Protein AF-A0A3M2TE14-F1 (afdb_monomer_lite)

pLDDT: mean 79.87, std 18.42, range [32.66, 96.62]

Structure (mmCIF, N/CA/C/O backbone):
data_AF-A0A3M2TE14-F1
#
_entry.id   AF-A0A3M2TE14-F1
#
loop_
_atom_site.group_PDB
_atom_site.id
_atom_site.type_symbol
_atom_site.label_atom_id
_atom_site.label_alt_id
_atom_site.label_comp_id
_atom_site.label_asym_id
_atom_site.label_entity_id
_atom_site.label_seq_id
_atom_site.pdbx_PDB_ins_code
_atom_site.Cartn_x
_atom_site.Cartn_y
_atom_site.Cartn_z
_atom_site.occupancy
_atom_site.B_iso_or_equiv
_atom_site.auth_seq_id
_atom_site.auth_comp_id
_atom_site.auth_asym_id
_atom_site.auth_atom_id
_atom_site.pdbx_PDB_model_num
ATOM 1 N N . MET A 1 1 ? 14.753 7.080 -11.129 1.00 73.31 1 MET A N 1
ATOM 2 C CA . MET A 1 1 ? 15.384 6.928 -9.797 1.00 73.31 1 MET A CA 1
ATOM 3 C C . MET A 1 1 ? 14.530 7.510 -8.674 1.00 73.31 1 MET A C 1
ATOM 5 O O . MET A 1 1 ? 14.017 6.717 -7.901 1.00 73.31 1 MET A O 1
ATOM 9 N N . LEU A 1 2 ? 14.290 8.829 -8.620 1.00 84.44 2 LEU A N 1
ATOM 10 C CA . LEU A 1 2 ? 13.476 9.484 -7.570 1.00 84.44 2 LEU A CA 1
ATOM 11 C C . LEU A 1 2 ? 12.114 8.818 -7.317 1.00 84.44 2 LEU A C 1
ATOM 13 O O . LEU A 1 2 ? 11.784 8.518 -6.174 1.00 84.44 2 LEU A O 1
ATOM 17 N N . LEU A 1 3 ? 11.363 8.520 -8.382 1.00 88.81 3 LEU A N 1
ATOM 18 C CA . LEU A 1 3 ? 10.054 7.876 -8.257 1.00 88.81 3 LEU A CA 1
ATOM 19 C C . LEU A 1 3 ? 10.142 6.462 -7.658 1.00 88.81 3 LEU A C 1
ATOM 21 O O . LEU A 1 3 ? 9.336 6.112 -6.810 1.00 88.81 3 LEU A O 1
ATOM 25 N N . GLY A 1 4 ? 11.147 5.667 -8.037 1.00 88.44 4 GLY A N 1
ATOM 26 C CA . GLY A 1 4 ? 11.342 4.336 -7.452 1.00 88.44 4 GLY A CA 1
ATOM 27 C C . GLY A 1 4 ? 11.656 4.403 -5.956 1.00 88.44 4 GLY A C 1
ATOM 28 O O . GLY A 1 4 ? 11.108 3.632 -5.175 1.00 88.44 4 GLY A O 1
ATOM 29 N N . THR A 1 5 ? 12.482 5.367 -5.544 1.00 91.81 5 THR A N 1
ATOM 30 C CA . THR A 1 5 ? 12.768 5.609 -4.124 1.00 91.81 5 THR A CA 1
ATOM 31 C C . THR A 1 5 ? 11.512 6.044 -3.371 1.00 91.81 5 THR A C 1
ATOM 33 O O . THR A 1 5 ? 11.268 5.548 -2.275 1.00 91.81 5 THR A O 1
ATOM 36 N N . LEU A 1 6 ? 10.692 6.920 -3.963 1.00 94.19 6 LEU A N 1
ATOM 37 C CA . LEU A 1 6 ? 9.416 7.338 -3.382 1.00 94.19 6 LEU A CA 1
ATOM 38 C C . LEU A 1 6 ? 8.484 6.142 -3.160 1.00 94.19 6 LEU A C 1
ATOM 40 O O . LEU A 1 6 ? 7.969 5.984 -2.060 1.00 94.19 6 LEU A O 1
ATOM 44 N N . LEU A 1 7 ? 8.318 5.268 -4.157 1.00 94.44 7 LEU A N 1
ATOM 45 C CA . LEU A 1 7 ? 7.486 4.065 -4.025 1.00 94.44 7 LEU A CA 1
ATOM 46 C C . LEU A 1 7 ? 7.983 3.145 -2.901 1.00 94.44 7 LEU A C 1
ATOM 48 O O . LEU A 1 7 ? 7.176 2.590 -2.162 1.00 94.44 7 LEU A O 1
ATOM 52 N N . ASN A 1 8 ? 9.301 3.027 -2.724 1.00 93.25 8 ASN A N 1
ATOM 53 C CA . ASN A 1 8 ? 9.876 2.257 -1.622 1.00 93.25 8 ASN A CA 1
ATOM 54 C C . ASN A 1 8 ? 9.590 2.890 -0.248 1.00 93.25 8 ASN A C 1
ATOM 56 O O . ASN A 1 8 ? 9.260 2.178 0.696 1.00 93.25 8 ASN A O 1
ATOM 60 N N . VAL A 1 9 ? 9.677 4.219 -0.136 1.00 95.56 9 VAL A N 1
ATOM 61 C CA . VAL A 1 9 ? 9.308 4.938 1.096 1.00 95.56 9 VAL A CA 1
ATOM 62 C C . VAL A 1 9 ? 7.823 4.758 1.399 1.00 95.56 9 VAL A C 1
ATOM 64 O O . VAL A 1 9 ? 7.476 4.439 2.530 1.00 95.56 9 VAL A O 1
ATOM 67 N N . VAL A 1 10 ? 6.954 4.891 0.394 1.00 95.38 10 VAL A N 1
ATOM 68 C CA . VAL A 1 10 ? 5.507 4.683 0.549 1.00 95.38 10 VAL A CA 1
ATOM 69 C C . VAL A 1 10 ? 5.204 3.247 0.991 1.00 95.38 10 VAL A C 1
ATOM 71 O O . VAL A 1 10 ? 4.375 3.048 1.877 1.00 95.38 10 VAL A O 1
ATOM 74 N N . ALA A 1 11 ? 5.907 2.247 0.448 1.00 95.62 11 ALA A N 1
ATOM 75 C CA . ALA A 1 11 ? 5.785 0.861 0.896 1.00 95.62 11 ALA A CA 1
ATOM 76 C C . ALA A 1 11 ? 6.155 0.698 2.381 1.00 95.62 11 ALA A C 1
ATOM 78 O O . ALA A 1 11 ? 5.417 0.064 3.134 1.00 95.62 11 ALA A O 1
ATOM 79 N N . ASP A 1 12 ? 7.273 1.293 2.817 1.00 96.19 12 ASP A N 1
ATOM 80 C CA . ASP A 1 12 ? 7.711 1.239 4.219 1.00 96.19 12 ASP A CA 1
ATOM 81 C C . ASP A 1 12 ? 6.723 1.956 5.147 1.00 96.19 12 ASP A C 1
ATOM 83 O O . ASP A 1 12 ? 6.408 1.458 6.228 1.00 96.19 12 ASP A O 1
ATOM 87 N N . SER A 1 13 ? 6.165 3.087 4.706 1.00 96.12 13 SER A N 1
ATOM 88 C CA . SER A 1 13 ? 5.111 3.791 5.434 1.00 96.12 13 SER A CA 1
ATOM 89 C C . SER A 1 13 ? 3.881 2.908 5.640 1.00 96.12 13 SER A C 1
ATOM 91 O O . SER A 1 13 ? 3.405 2.804 6.769 1.00 96.12 13 SER A O 1
ATOM 93 N N . TRP A 1 14 ? 3.404 2.210 4.605 1.00 96.00 14 TRP A N 1
ATOM 94 C CA . TRP A 1 14 ? 2.272 1.287 4.744 1.00 96.00 14 TRP A CA 1
ATOM 95 C C . TRP A 1 14 ? 2.578 0.091 5.645 1.00 96.00 14 TRP A C 1
ATOM 97 O O . TRP A 1 14 ? 1.719 -0.315 6.428 1.00 96.00 14 TRP A O 1
ATOM 107 N N . LEU A 1 15 ? 3.805 -0.436 5.606 1.00 96.25 15 LEU A N 1
ATOM 108 C CA . LEU A 1 15 ? 4.231 -1.483 6.533 1.00 96.25 15 LEU A CA 1
ATOM 109 C C . LEU A 1 15 ? 4.176 -1.002 7.989 1.00 96.25 15 LEU A C 1
ATOM 111 O O . LEU A 1 15 ? 3.647 -1.710 8.843 1.00 96.25 15 LEU A O 1
ATOM 115 N N . ARG A 1 16 ? 4.646 0.215 8.278 1.00 96.62 16 ARG A N 1
ATOM 116 C CA . ARG A 1 16 ? 4.551 0.798 9.628 1.00 96.62 16 ARG A CA 1
ATOM 117 C C . ARG A 1 16 ? 3.105 1.033 10.051 1.00 96.62 16 ARG A C 1
ATOM 119 O O . ARG A 1 16 ? 2.750 0.707 11.177 1.00 96.62 16 ARG A O 1
ATOM 126 N N . VAL A 1 17 ? 2.266 1.547 9.149 1.00 95.62 17 VAL A N 1
ATOM 127 C CA . VAL A 1 17 ? 0.828 1.740 9.400 1.00 95.62 17 VAL A CA 1
ATOM 128 C C . VAL A 1 17 ? 0.151 0.413 9.740 1.00 95.62 17 VAL A C 1
ATOM 130 O O . VAL A 1 17 ? -0.629 0.363 10.683 1.00 95.62 17 VAL A O 1
ATOM 133 N N . SER A 1 18 ? 0.496 -0.678 9.049 1.00 95.00 18 SER A N 1
ATOM 134 C CA . SER A 1 18 ? -0.076 -2.007 9.319 1.00 95.00 18 SER A CA 1
ATOM 135 C C . SER A 1 18 ? 0.243 -2.567 10.712 1.00 95.00 18 SER A C 1
ATOM 137 O O . SER A 1 18 ? -0.433 -3.482 11.170 1.00 95.00 18 SER A O 1
ATOM 139 N N . GLN A 1 19 ? 1.269 -2.027 11.375 1.00 95.19 19 GLN A N 1
ATOM 140 C CA . GLN A 1 19 ? 1.741 -2.446 12.698 1.00 95.19 19 GLN A CA 1
ATOM 141 C C . GLN A 1 19 ? 1.340 -1.462 13.805 1.00 95.19 19 GLN A C 1
ATOM 143 O O . GLN A 1 19 ? 1.641 -1.693 14.975 1.00 95.19 19 GLN A O 1
ATOM 148 N N . ALA A 1 20 ? 0.719 -0.341 13.443 1.00 95.50 20 ALA A N 1
ATOM 149 C CA . ALA A 1 20 ? 0.316 0.688 14.384 1.00 95.50 20 ALA A CA 1
ATOM 150 C C . ALA A 1 20 ? -0.966 0.298 15.136 1.00 95.50 20 ALA A C 1
ATOM 152 O O . ALA A 1 20 ? -1.641 -0.681 14.815 1.00 95.50 20 ALA A O 1
ATOM 153 N N . ASN A 1 21 ? -1.318 1.094 16.146 1.00 96.00 21 ASN A N 1
ATOM 154 C CA . ASN A 1 21 ? -2.549 0.897 16.896 1.00 96.00 21 ASN A CA 1
ATOM 155 C C . ASN A 1 21 ? -3.770 1.184 16.000 1.00 96.00 21 ASN A C 1
ATOM 157 O O . ASN A 1 21 ? -4.036 2.330 15.632 1.00 96.00 21 ASN A O 1
ATOM 161 N N . ALA A 1 22 ? -4.512 0.128 15.662 1.00 94.69 22 ALA A N 1
ATOM 162 C CA . ALA A 1 22 ? -5.672 0.204 14.782 1.00 94.69 22 ALA A CA 1
ATOM 163 C C . ALA A 1 22 ? -6.793 1.098 15.335 1.00 94.69 22 ALA A C 1
ATOM 165 O O . ALA A 1 22 ? -7.444 1.804 14.568 1.00 94.69 22 ALA A O 1
ATOM 166 N N . GLU A 1 23 ? -7.001 1.104 16.653 1.00 94.62 23 GLU A N 1
ATOM 167 C CA . GLU A 1 23 ? -8.029 1.922 17.298 1.00 94.62 23 GLU A CA 1
ATOM 168 C C . GLU A 1 23 ? -7.698 3.414 17.182 1.00 94.62 23 GLU A C 1
ATOM 170 O O . GLU A 1 23 ? -8.541 4.213 16.771 1.00 94.62 23 GLU A O 1
ATOM 175 N N . GLU A 1 24 ? -6.461 3.795 17.509 1.00 95.25 24 GLU A N 1
ATOM 176 C CA . GLU A 1 24 ? -6.012 5.188 17.414 1.00 95.25 24 GLU A CA 1
ATOM 177 C C . GLU A 1 24 ? -6.069 5.692 15.971 1.00 95.25 24 GLU A C 1
ATOM 179 O O . GLU A 1 24 ? -6.603 6.774 15.717 1.00 95.25 24 GLU A O 1
ATOM 184 N N . LEU A 1 25 ? -5.580 4.890 15.019 1.00 94.06 25 LEU A N 1
ATOM 185 C CA . LEU A 1 25 ? -5.620 5.240 13.602 1.00 94.06 25 LEU A CA 1
ATOM 186 C C . LEU A 1 25 ? -7.049 5.373 13.083 1.00 94.06 25 LEU A C 1
ATOM 188 O O . LEU A 1 25 ? -7.347 6.327 12.365 1.00 94.06 25 LEU A O 1
ATOM 192 N N . CYS A 1 26 ? -7.946 4.458 13.451 1.00 92.12 26 CYS A N 1
ATOM 193 C CA . CYS A 1 26 ? -9.323 4.523 12.983 1.00 92.12 26 CYS A CA 1
ATOM 194 C C . CYS A 1 26 ? -10.043 5.760 13.520 1.00 92.12 26 CYS A C 1
ATOM 196 O O . CYS A 1 26 ? -10.734 6.435 12.761 1.00 92.12 26 CYS A O 1
ATOM 198 N N . LYS A 1 27 ? -9.838 6.111 14.796 1.00 93.31 27 LYS A N 1
ATOM 199 C CA . LYS A 1 27 ? -10.407 7.330 15.392 1.00 93.31 27 LYS A CA 1
ATOM 200 C C . LYS A 1 27 ? -9.909 8.613 14.721 1.00 93.31 27 LYS A C 1
ATOM 202 O O . LYS A 1 27 ? -10.632 9.604 14.714 1.00 93.31 27 LYS A O 1
ATOM 207 N N . GLN A 1 28 ? -8.687 8.607 14.186 1.00 92.94 28 GLN A N 1
ATOM 208 C CA . GLN A 1 28 ? -8.094 9.765 13.512 1.00 92.94 28 GLN A CA 1
ATOM 209 C C . GLN A 1 28 ? -8.469 9.862 12.028 1.00 92.94 28 GLN A C 1
ATOM 211 O O . GLN A 1 28 ? -8.615 10.968 11.513 1.00 92.94 28 GLN A O 1
ATOM 216 N N . ALA A 1 29 ? -8.582 8.727 11.332 1.00 92.19 29 ALA A N 1
ATOM 217 C CA . ALA A 1 29 ? -8.648 8.693 9.870 1.00 92.19 29 ALA A CA 1
ATOM 218 C C . ALA A 1 29 ? -10.021 8.312 9.299 1.00 92.19 29 ALA A C 1
ATOM 220 O O . ALA A 1 29 ? -10.334 8.702 8.170 1.00 92.19 29 ALA A O 1
ATOM 221 N N . ALA A 1 30 ? -10.820 7.527 10.026 1.00 91.94 30 ALA A N 1
ATOM 222 C CA . ALA A 1 30 ? -12.115 7.068 9.540 1.00 91.94 30 ALA A CA 1
ATOM 223 C C . ALA A 1 30 ? -13.227 8.095 9.824 1.00 91.94 30 ALA A C 1
ATOM 225 O O . ALA A 1 30 ? -13.109 8.911 10.743 1.00 91.94 30 ALA A O 1
ATOM 226 N N . PRO A 1 31 ? -14.341 8.052 9.072 1.00 92.06 31 PRO A N 1
ATOM 227 C CA . PRO A 1 31 ? -15.489 8.903 9.348 1.00 92.06 31 PRO A CA 1
ATOM 228 C C . PRO A 1 31 ? -16.028 8.699 10.780 1.00 92.06 31 PRO A C 1
ATOM 230 O O . PRO A 1 31 ? -16.229 7.554 11.193 1.00 92.06 31 PRO A O 1
ATOM 233 N N . PRO A 1 32 ? -16.360 9.772 11.527 1.00 92.38 32 PRO A N 1
ATOM 234 C CA . PRO A 1 32 ? -16.928 9.665 12.873 1.00 92.38 32 PRO A CA 1
ATOM 235 C C . PRO A 1 32 ? -18.122 8.702 13.032 1.00 92.38 32 PRO A C 1
ATOM 237 O O . PRO A 1 32 ? -18.133 7.961 14.016 1.00 92.38 32 PRO A O 1
ATOM 240 N N . PRO A 1 33 ? -19.110 8.638 12.108 1.00 92.88 33 PRO A N 1
ATOM 241 C CA . PRO A 1 33 ? -20.221 7.693 12.258 1.00 92.88 33 PRO A CA 1
ATOM 242 C C . PRO A 1 33 ? -19.765 6.231 12.174 1.00 92.88 33 PRO A C 1
ATOM 244 O O . PRO A 1 33 ? -20.291 5.377 12.884 1.00 92.88 33 PRO A O 1
ATOM 247 N N . TYR A 1 34 ? -18.745 5.944 11.366 1.00 92.81 34 TYR A N 1
ATOM 248 C CA . TYR A 1 34 ? -18.178 4.605 11.263 1.00 92.81 34 TYR A CA 1
ATOM 249 C C . TYR A 1 34 ? -17.453 4.203 12.552 1.00 92.81 34 TYR A C 1
ATOM 251 O O . TYR A 1 34 ? -17.657 3.102 13.063 1.00 92.81 34 TYR A O 1
ATOM 259 N N . VAL A 1 35 ? -16.682 5.125 13.139 1.00 93.94 35 VAL A N 1
ATOM 260 C CA . VAL A 1 35 ? -16.021 4.923 14.439 1.00 93.94 35 VAL A CA 1
ATOM 261 C C . VAL A 1 35 ? -17.045 4.600 15.531 1.00 93.94 35 VAL A C 1
ATOM 263 O O . VAL A 1 35 ? -16.830 3.668 16.302 1.00 93.94 35 VAL A O 1
ATOM 266 N N . ALA A 1 36 ? -18.175 5.315 15.576 1.00 93.06 36 ALA A N 1
ATOM 267 C CA . ALA A 1 36 ? -19.241 5.033 16.539 1.00 93.06 36 ALA A CA 1
ATOM 268 C C . ALA A 1 36 ? -19.808 3.614 16.365 1.00 93.06 36 ALA A C 1
ATOM 270 O O . ALA A 1 36 ? -19.909 2.870 17.338 1.00 93.06 36 ALA A O 1
ATOM 271 N N . SER A 1 37 ? -20.074 3.200 15.121 1.00 92.75 37 SER A N 1
ATOM 272 C CA . SER A 1 37 ? -20.597 1.858 14.828 1.00 92.75 37 SER A CA 1
ATOM 273 C C . SER A 1 37 ? -19.641 0.731 15.248 1.00 92.75 37 SER A C 1
ATOM 275 O O . SER A 1 37 ? -20.071 -0.315 15.728 1.00 92.75 37 SER A O 1
ATOM 277 N N . LEU A 1 38 ? -18.327 0.956 15.137 1.00 91.25 38 LEU A N 1
ATOM 278 C CA . LEU A 1 38 ? -17.307 -0.003 15.562 1.00 91.25 38 LEU A CA 1
ATOM 279 C C . LEU A 1 38 ? -17.231 -0.147 17.084 1.00 91.25 38 LEU A C 1
ATOM 281 O O . LEU A 1 38 ? -16.986 -1.247 17.582 1.00 91.25 38 LEU A O 1
ATOM 285 N N . MET A 1 39 ? -17.471 0.935 17.828 1.00 89.62 39 MET A N 1
ATOM 286 C CA . MET A 1 39 ? -17.515 0.894 19.294 1.00 89.62 39 MET A CA 1
ATOM 287 C C . MET A 1 39 ? -18.711 0.100 19.828 1.00 89.62 39 MET A C 1
ATOM 289 O O . MET A 1 39 ? -18.614 -0.487 20.901 1.00 89.62 39 MET A O 1
ATOM 293 N N . GLU A 1 40 ? -19.811 0.062 19.078 1.00 91.44 40 GLU A N 1
ATOM 294 C CA . GLU A 1 40 ? -21.008 -0.724 19.400 1.00 91.44 40 GLU A CA 1
ATOM 295 C C . GLU A 1 40 ? -20.884 -2.198 18.979 1.00 91.44 40 GLU A C 1
ATOM 297 O O . GLU A 1 40 ? -21.754 -3.014 19.296 1.00 91.44 40 GLU A O 1
ATOM 302 N N . SER A 1 41 ? -19.808 -2.565 18.273 1.00 89.88 41 SER A N 1
ATOM 303 C CA . SER A 1 41 ? -19.607 -3.937 17.816 1.00 89.88 41 SER A CA 1
ATOM 304 C C . SER A 1 41 ? -19.352 -4.905 18.986 1.00 89.88 41 SER A C 1
ATOM 306 O O . SER A 1 41 ? -18.753 -4.525 19.995 1.00 89.88 41 SER A O 1
ATOM 308 N N . PRO A 1 42 ? -19.737 -6.190 18.857 1.00 90.94 42 PRO A N 1
ATOM 309 C CA . PRO A 1 42 ? -19.502 -7.194 19.898 1.00 90.94 42 PRO A CA 1
ATOM 310 C C . PRO A 1 42 ? -18.015 -7.430 20.203 1.00 90.94 42 PRO A C 1
ATOM 312 O O . PRO A 1 42 ? -17.669 -7.838 21.309 1.00 90.94 42 PRO A O 1
ATOM 315 N N . ASN A 1 43 ? -17.141 -7.186 19.218 1.00 92.56 43 ASN A N 1
ATOM 316 C CA . ASN A 1 43 ? -15.692 -7.298 19.348 1.00 92.56 43 ASN A CA 1
ATOM 317 C C . ASN A 1 43 ? -14.998 -6.084 18.697 1.00 92.56 43 ASN A C 1
ATOM 319 O O . ASN A 1 43 ? -14.563 -6.159 17.540 1.00 92.56 43 ASN A O 1
ATOM 323 N N . PRO A 1 44 ? -14.874 -4.956 19.422 1.00 90.25 4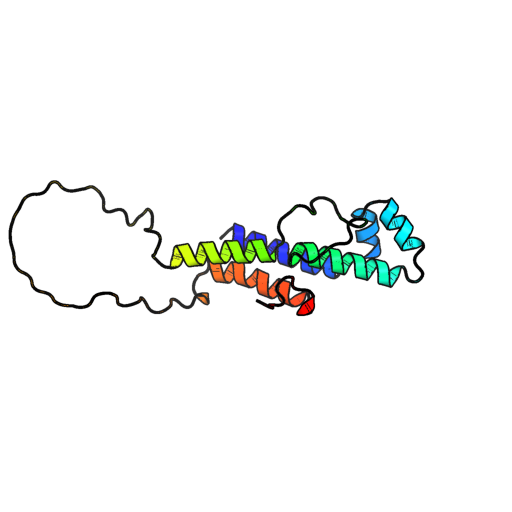4 PRO A N 1
ATOM 324 C CA . PRO A 1 44 ? -14.293 -3.734 18.872 1.00 90.25 44 PRO A CA 1
ATOM 325 C C . PRO A 1 44 ? -12.848 -3.925 18.417 1.00 90.25 44 PRO A C 1
ATOM 327 O O . PRO A 1 44 ? -12.485 -3.472 17.339 1.00 90.25 44 PRO A O 1
ATOM 330 N N . MET A 1 45 ? -12.029 -4.651 19.188 1.00 91.62 45 MET A N 1
ATOM 331 C CA . MET A 1 45 ? -10.613 -4.863 18.868 1.00 91.62 45 MET A CA 1
ATOM 332 C C . MET A 1 45 ? -10.421 -5.615 17.549 1.00 91.62 45 MET A C 1
ATOM 334 O O . MET A 1 45 ? -9.596 -5.216 16.726 1.00 91.62 45 MET A O 1
ATOM 338 N N . GLU A 1 46 ? -11.181 -6.684 17.321 1.00 93.62 46 GLU A N 1
ATOM 339 C CA . GLU A 1 46 ? -11.145 -7.409 16.048 1.00 93.62 46 GLU A CA 1
ATOM 340 C C . GLU A 1 46 ? -11.625 -6.526 14.895 1.00 93.62 46 GLU A C 1
ATOM 342 O O . GLU A 1 46 ? -11.003 -6.497 13.835 1.00 93.62 46 GLU A O 1
ATOM 347 N N . SER A 1 47 ? -12.662 -5.724 15.132 1.00 93.44 47 SER A N 1
ATOM 348 C CA . SER A 1 47 ? -13.232 -4.848 14.113 1.00 93.44 47 SER A CA 1
ATOM 349 C C . SER A 1 47 ? -12.291 -3.691 13.730 1.00 93.44 47 SER A C 1
ATOM 351 O O . SER A 1 47 ? -12.167 -3.369 12.546 1.00 93.44 47 SER A O 1
ATOM 353 N N . TRP A 1 48 ? -11.545 -3.119 14.687 1.00 94.56 48 TRP A N 1
ATOM 354 C CA . TRP A 1 48 ? -10.479 -2.145 14.408 1.00 94.56 48 TRP A CA 1
ATOM 355 C C . TRP A 1 48 ? -9.365 -2.767 13.560 1.00 94.56 48 TRP A C 1
ATOM 357 O O . TRP A 1 48 ? -8.940 -2.178 12.565 1.00 94.56 48 TRP A O 1
ATOM 367 N N . ASN A 1 49 ? -8.913 -3.972 13.920 1.00 94.69 49 ASN A N 1
ATOM 368 C CA . ASN A 1 49 ? -7.870 -4.680 13.174 1.00 94.69 49 ASN A CA 1
ATOM 369 C C . ASN A 1 49 ? -8.329 -5.047 11.758 1.00 94.69 49 ASN A C 1
ATOM 371 O O . ASN A 1 49 ? -7.572 -4.872 10.803 1.00 94.69 49 ASN A O 1
ATOM 375 N N . ALA A 1 50 ? -9.575 -5.499 11.607 1.00 93.50 50 ALA A N 1
ATOM 376 C CA . ALA A 1 50 ? -10.169 -5.802 10.312 1.00 93.50 50 ALA A CA 1
ATOM 377 C C . ALA A 1 50 ? -10.231 -4.553 9.421 1.00 93.50 50 ALA A C 1
ATOM 379 O O . ALA A 1 50 ? -9.821 -4.604 8.259 1.00 93.50 50 ALA A O 1
ATOM 380 N N . TRP A 1 51 ? -10.658 -3.413 9.973 1.00 94.31 51 TRP A N 1
ATOM 381 C CA . TRP A 1 51 ? -10.655 -2.140 9.254 1.00 94.31 51 TRP A CA 1
ATOM 382 C C . TRP A 1 51 ? -9.244 -1.715 8.826 1.00 94.31 51 TRP A C 1
ATOM 384 O O . TRP A 1 51 ? -9.044 -1.346 7.665 1.00 94.31 51 TRP A O 1
ATOM 394 N N . LEU A 1 52 ? -8.253 -1.795 9.724 1.00 95.12 52 LEU A N 1
ATOM 395 C CA . LEU A 1 52 ? -6.871 -1.420 9.408 1.00 95.12 52 LEU A CA 1
ATOM 396 C C . LEU A 1 52 ? -6.321 -2.316 8.298 1.00 95.12 52 LEU A C 1
ATOM 398 O O . LEU A 1 52 ? -5.789 -1.822 7.303 1.00 95.12 52 LEU A O 1
ATOM 402 N N . ARG A 1 53 ? -6.511 -3.633 8.428 1.00 94.38 53 ARG A N 1
ATOM 403 C CA . ARG A 1 53 ? -6.089 -4.609 7.424 1.00 94.38 53 ARG A CA 1
ATOM 404 C C . ARG A 1 53 ? -6.720 -4.315 6.070 1.00 94.38 53 ARG A C 1
ATOM 406 O O . ARG A 1 53 ? -6.011 -4.273 5.068 1.00 94.38 53 ARG A O 1
ATOM 413 N N . GLN A 1 54 ? -8.025 -4.060 6.041 1.00 92.75 54 GLN A N 1
ATOM 414 C CA . GLN A 1 54 ? -8.748 -3.750 4.814 1.00 92.75 54 GLN A CA 1
ATOM 415 C C . GLN A 1 54 ? -8.277 -2.436 4.178 1.00 92.75 54 GLN A C 1
ATOM 417 O O . GLN A 1 54 ? -8.106 -2.378 2.960 1.00 92.75 54 GLN A O 1
ATOM 422 N N . THR A 1 55 ? -8.019 -1.409 4.988 1.00 93.75 55 THR A N 1
ATOM 423 C CA . THR A 1 55 ? -7.512 -0.108 4.531 1.00 93.75 55 THR A CA 1
ATOM 424 C C . THR A 1 55 ? -6.132 -0.252 3.894 1.00 93.75 55 THR A C 1
ATOM 426 O O . THR A 1 55 ? -5.925 0.187 2.763 1.00 93.75 55 THR A O 1
ATOM 429 N N . VAL A 1 56 ? -5.205 -0.937 4.573 1.00 94.38 56 VAL A N 1
ATOM 430 C CA . VAL A 1 56 ? -3.851 -1.184 4.054 1.00 94.38 56 VAL A CA 1
ATOM 431 C C . VAL A 1 56 ? -3.908 -2.044 2.791 1.00 94.38 56 VAL A C 1
ATOM 433 O O . VAL A 1 56 ? -3.233 -1.747 1.811 1.00 94.38 56 VAL A O 1
ATOM 436 N N . ARG A 1 57 ? -4.751 -3.079 2.763 1.00 93.62 57 ARG A N 1
ATOM 437 C CA . ARG A 1 57 ? -4.938 -3.936 1.586 1.00 93.62 57 ARG A CA 1
ATOM 438 C C . ARG A 1 57 ? -5.443 -3.156 0.377 1.00 93.62 57 ARG A C 1
ATOM 440 O O . ARG A 1 57 ? -4.914 -3.312 -0.719 1.00 93.62 57 ARG A O 1
ATOM 447 N N . SER A 1 58 ? -6.447 -2.306 0.568 1.00 92.75 58 SER A N 1
ATOM 448 C CA . SER A 1 58 ? -6.991 -1.484 -0.512 1.00 92.75 58 SER A CA 1
ATOM 449 C C . SER A 1 58 ? -5.942 -0.511 -1.053 1.00 92.75 58 SER A C 1
ATOM 451 O O . SER A 1 58 ? -5.726 -0.455 -2.259 1.00 92.75 58 SER A O 1
ATOM 453 N N . ALA A 1 59 ? -5.202 0.162 -0.168 1.00 93.19 59 ALA A N 1
ATOM 454 C CA . ALA A 1 59 ? -4.169 1.112 -0.569 1.00 93.19 59 ALA A CA 1
ATOM 455 C C . ALA A 1 59 ? -2.927 0.462 -1.206 1.00 93.19 59 ALA A C 1
ATOM 457 O O . ALA A 1 59 ? -2.267 1.078 -2.043 1.00 93.19 59 ALA A O 1
ATOM 458 N N . VAL A 1 60 ? -2.571 -0.762 -0.804 1.00 94.69 60 VAL A N 1
ATOM 459 C CA . VAL A 1 60 ? -1.340 -1.412 -1.271 1.00 94.69 60 VAL A CA 1
ATOM 460 C C . VAL A 1 60 ? -1.566 -2.286 -2.498 1.00 94.69 60 VAL A C 1
ATOM 462 O O . VAL A 1 60 ? -0.733 -2.245 -3.398 1.00 94.69 60 VAL A O 1
ATOM 465 N N . ILE A 1 61 ? -2.648 -3.069 -2.543 1.00 93.38 61 ILE A N 1
ATOM 466 C CA . ILE A 1 61 ? -2.894 -4.058 -3.609 1.00 93.38 61 ILE A CA 1
ATOM 467 C C . ILE A 1 61 ? -4.239 -3.885 -4.332 1.00 93.38 61 ILE A C 1
ATOM 469 O O . ILE A 1 61 ? -4.609 -4.749 -5.121 1.00 93.38 61 ILE A O 1
ATOM 473 N N . GLY A 1 62 ? -4.992 -2.813 -4.062 1.00 90.12 62 GLY A N 1
ATOM 474 C CA . GLY A 1 62 ? -6.223 -2.497 -4.800 1.00 90.12 62 GLY A CA 1
ATOM 475 C C . GLY A 1 62 ? -7.437 -3.365 -4.441 1.00 90.12 62 GLY A C 1
ATOM 476 O O . GLY A 1 62 ? -8.383 -3.464 -5.216 1.00 90.12 62 GLY A O 1
ATOM 477 N N . GLY A 1 63 ? -7.432 -4.019 -3.276 1.00 86.00 63 GLY A N 1
ATOM 478 C CA . GLY A 1 63 ? -8.558 -4.842 -2.820 1.00 86.00 63 GLY A CA 1
ATOM 479 C C . GLY A 1 63 ? -9.800 -4.031 -2.390 1.00 86.00 63 GLY A C 1
ATOM 480 O O . GLY A 1 63 ? -9.678 -2.852 -2.045 1.00 86.00 63 GLY A O 1
ATOM 481 N N . PRO A 1 64 ? -11.001 -4.649 -2.336 1.00 84.19 64 PRO A N 1
ATOM 482 C CA . PRO A 1 64 ? -12.225 -3.963 -1.920 1.00 84.19 64 PRO A CA 1
ATOM 483 C C . PRO A 1 64 ? -12.165 -3.419 -0.482 1.00 84.19 64 PRO A C 1
ATOM 485 O O . PRO A 1 64 ? -11.815 -4.127 0.469 1.00 84.19 64 PRO A O 1
ATOM 488 N N . ALA A 1 65 ? -12.564 -2.162 -0.308 1.00 83.75 65 ALA A N 1
ATOM 489 C CA . ALA A 1 65 ? -12.661 -1.497 0.989 1.00 83.75 65 ALA A CA 1
ATOM 490 C C . ALA A 1 65 ? -14.120 -1.344 1.435 1.00 83.75 65 ALA A C 1
ATOM 492 O O . ALA A 1 65 ? -15.021 -1.258 0.600 1.00 83.75 65 ALA A O 1
ATOM 493 N N . ASN A 1 66 ? -14.349 -1.286 2.748 1.00 84.31 66 ASN A N 1
ATOM 494 C CA . ASN A 1 66 ? -15.645 -0.918 3.289 1.00 84.31 66 ASN A CA 1
ATOM 495 C C . ASN A 1 66 ? -15.872 0.565 2.985 1.00 84.31 66 ASN A C 1
ATOM 497 O O . ASN A 1 66 ? -15.060 1.410 3.367 1.00 84.31 66 ASN A O 1
ATOM 501 N N . VAL A 1 67 ? -16.958 0.864 2.276 1.00 85.44 67 VAL A N 1
ATOM 502 C CA . VAL A 1 67 ? -17.291 2.221 1.835 1.00 85.44 67 VAL A CA 1
ATOM 503 C C . VAL A 1 67 ? -17.537 3.134 3.035 1.00 85.44 67 VAL A C 1
ATOM 505 O O . VAL A 1 67 ? -17.090 4.278 3.027 1.00 85.44 67 VAL A O 1
ATOM 508 N N . ASP A 1 68 ? -18.149 2.609 4.096 1.00 87.06 68 ASP A N 1
ATOM 509 C CA . ASP A 1 68 ? -18.498 3.395 5.281 1.00 87.06 68 ASP A CA 1
ATOM 510 C C . ASP A 1 68 ? -17.261 3.764 6.113 1.00 87.06 68 ASP A C 1
ATOM 512 O O . ASP A 1 68 ? -17.213 4.818 6.744 1.00 87.06 68 ASP A O 1
ATOM 516 N N . GLY A 1 69 ? -16.229 2.917 6.070 1.00 85.06 69 GLY A N 1
ATOM 517 C CA . GLY A 1 69 ? -14.953 3.118 6.759 1.00 85.06 69 GLY A CA 1
ATOM 518 C C . GLY A 1 69 ? -13.865 3.757 5.900 1.00 85.06 69 GLY A C 1
ATOM 519 O O . GLY A 1 69 ? -12.697 3.750 6.296 1.00 85.06 69 GLY A O 1
ATOM 520 N N . ARG A 1 70 ? -14.208 4.254 4.707 1.00 87.31 70 ARG A N 1
ATOM 521 C CA . ARG A 1 70 ? -13.236 4.719 3.715 1.00 87.31 70 ARG A CA 1
ATOM 522 C C . ARG A 1 70 ? -12.548 6.004 4.197 1.00 87.31 70 ARG A C 1
ATOM 524 O O . ARG A 1 70 ? -13.197 7.000 4.508 1.00 87.31 70 ARG A O 1
ATOM 531 N N . VAL A 1 71 ? -11.217 5.981 4.237 1.00 86.94 71 VAL A N 1
ATOM 532 C CA . VAL A 1 71 ? -10.388 7.139 4.613 1.00 86.94 71 VAL A CA 1
ATOM 533 C C . VAL A 1 71 ? -10.327 8.188 3.496 1.00 86.94 71 VAL A C 1
ATOM 535 O O . VAL A 1 71 ? -10.622 7.908 2.327 1.00 86.94 71 VAL A O 1
ATOM 538 N N . GLN A 1 72 ? -9.910 9.407 3.847 1.00 76.19 72 GLN A N 1
ATOM 539 C CA . GLN A 1 72 ? -9.629 10.464 2.870 1.00 76.19 72 GLN A CA 1
ATOM 540 C C . GLN A 1 72 ? -8.549 10.013 1.864 1.00 76.19 72 GLN A C 1
ATOM 542 O O . GLN A 1 72 ? -7.665 9.229 2.202 1.00 76.19 72 GLN A O 1
ATOM 547 N N . CYS A 1 73 ? -8.622 10.501 0.620 1.00 70.25 73 CYS A N 1
ATOM 548 C CA . CYS A 1 73 ? -7.706 10.156 -0.488 1.00 70.25 73 CYS A CA 1
ATOM 549 C C . CYS A 1 73 ? -7.752 8.700 -0.990 1.00 70.25 73 CYS A C 1
ATOM 551 O O . CYS A 1 73 ? -6.873 8.262 -1.733 1.00 70.25 73 CYS A O 1
ATOM 553 N N . SER A 1 74 ? -8.805 7.968 -0.659 1.00 76.31 74 SER A N 1
ATOM 554 C CA . SER A 1 74 ? -9.053 6.590 -1.098 1.00 76.31 74 SER A CA 1
ATOM 555 C C . SER A 1 74 ? -9.343 6.412 -2.597 1.00 76.31 74 SER A C 1
ATOM 557 O O . SER A 1 74 ? -9.491 5.284 -3.059 1.00 76.31 74 SER A O 1
ATOM 559 N N . GLU A 1 75 ? -9.443 7.505 -3.356 1.00 80.19 75 GLU A N 1
ATOM 560 C CA . GLU A 1 75 ? -9.548 7.533 -4.827 1.00 80.19 75 GLU A CA 1
ATOM 561 C C . GLU A 1 75 ? -8.185 7.340 -5.522 1.00 80.19 75 GLU A C 1
ATOM 563 O O . GLU A 1 75 ? -8.111 7.261 -6.746 1.00 80.19 75 GLU A O 1
ATOM 568 N N . SER A 1 76 ? -7.090 7.316 -4.756 1.00 84.81 76 SER A N 1
ATOM 569 C CA . SER A 1 76 ? -5.736 7.209 -5.303 1.00 84.81 76 SER A CA 1
ATOM 570 C C . SER A 1 76 ? -5.453 5.792 -5.824 1.00 84.81 76 SER A C 1
ATOM 572 O O . SER A 1 76 ? -5.962 4.827 -5.252 1.00 84.81 76 SER A O 1
ATOM 574 N N . PR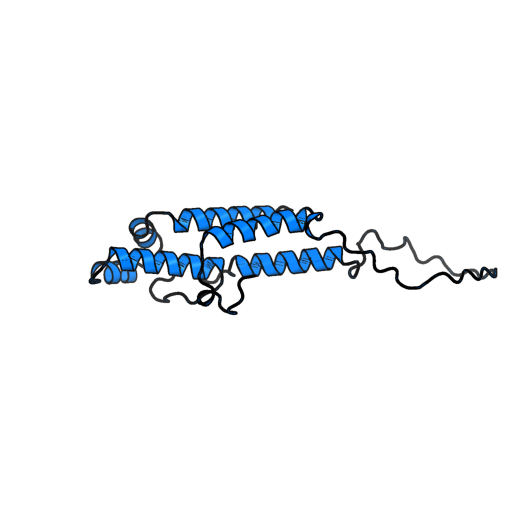O A 1 77 ? -4.613 5.639 -6.866 1.00 90.88 77 PRO A N 1
ATOM 575 C CA . PRO A 1 77 ? -4.183 4.325 -7.333 1.00 90.88 77 PRO A CA 1
ATOM 576 C C . PRO A 1 77 ? -3.435 3.564 -6.234 1.00 90.88 77 PRO A C 1
ATOM 578 O O . PRO A 1 77 ? -2.703 4.164 -5.441 1.00 90.88 77 PRO A O 1
ATOM 581 N N . ASP A 1 78 ? -3.591 2.239 -6.214 1.00 93.69 78 ASP A N 1
ATOM 582 C CA . ASP A 1 78 ? -2.890 1.393 -5.258 1.00 93.69 78 ASP A CA 1
ATOM 583 C C . ASP A 1 78 ? -1.384 1.329 -5.552 1.00 93.69 78 ASP A C 1
ATOM 585 O O . ASP A 1 78 ? -0.913 1.504 -6.685 1.00 93.69 78 ASP A O 1
ATOM 589 N N . LEU A 1 79 ? -0.607 1.079 -4.502 1.00 94.88 79 LEU A N 1
ATOM 590 C CA . LEU A 1 79 ? 0.848 1.073 -4.583 1.00 94.88 79 LEU A CA 1
ATOM 591 C C . LEU A 1 79 ? 1.379 0.017 -5.565 1.00 94.88 79 LEU A C 1
ATOM 593 O O . LEU A 1 79 ? 2.333 0.288 -6.298 1.00 94.88 79 LEU A O 1
ATOM 597 N N . LEU A 1 80 ? 0.784 -1.178 -5.589 1.00 94.31 80 LEU A N 1
ATOM 598 C CA . LEU A 1 80 ? 1.212 -2.263 -6.463 1.00 94.31 80 LEU A CA 1
ATOM 599 C C . LEU A 1 80 ? 0.989 -1.907 -7.936 1.00 94.31 80 LEU A C 1
ATOM 601 O O . LEU A 1 80 ? 1.869 -2.169 -8.758 1.00 94.31 80 LEU A O 1
ATOM 605 N N . SER A 1 81 ? -0.125 -1.263 -8.274 1.00 93.56 81 SER A N 1
ATOM 606 C CA . SER A 1 81 ? -0.392 -0.751 -9.619 1.00 93.56 81 SER A CA 1
ATOM 607 C C . SER A 1 81 ? 0.640 0.293 -10.050 1.00 93.56 81 SER A C 1
ATOM 609 O O . SER A 1 81 ? 1.174 0.203 -11.157 1.00 93.56 81 SER A O 1
ATOM 611 N N . LEU A 1 82 ? 1.014 1.225 -9.165 1.00 94.56 82 LEU A N 1
ATOM 612 C CA . LEU A 1 82 ? 2.067 2.213 -9.447 1.00 94.56 82 LEU A CA 1
ATOM 613 C C . LEU A 1 82 ? 3.443 1.561 -9.660 1.00 94.56 82 LEU A C 1
ATOM 615 O O . LEU A 1 82 ? 4.201 1.969 -10.545 1.00 94.56 82 LEU A O 1
ATOM 619 N N . ILE A 1 83 ? 3.766 0.527 -8.878 1.00 93.69 83 ILE A N 1
ATOM 620 C CA . ILE A 1 83 ? 4.988 -0.273 -9.041 1.00 93.69 83 ILE A CA 1
ATOM 621 C C . ILE A 1 83 ? 4.979 -0.989 -10.395 1.00 93.69 83 ILE A C 1
ATOM 623 O O . ILE A 1 83 ? 5.937 -0.845 -11.156 1.00 93.69 83 ILE A O 1
ATOM 627 N N . LYS A 1 84 ? 3.897 -1.709 -10.722 1.00 92.38 84 LYS A N 1
ATOM 628 C CA . LYS A 1 84 ? 3.735 -2.426 -11.999 1.00 92.38 84 LYS A CA 1
ATOM 629 C C . LYS A 1 84 ? 3.910 -1.476 -13.189 1.00 92.38 84 LYS A C 1
ATOM 631 O O . LYS A 1 84 ? 4.660 -1.783 -14.115 1.00 92.38 84 LYS A O 1
ATOM 636 N N . GLU A 1 85 ? 3.275 -0.306 -13.148 1.00 93.75 85 GLU A N 1
ATOM 637 C CA . GLU A 1 85 ? 3.374 0.708 -14.202 1.00 93.75 85 GLU A CA 1
ATOM 638 C C . GLU A 1 85 ? 4.802 1.268 -14.338 1.00 93.75 85 GLU A C 1
ATOM 640 O O . GLU A 1 85 ? 5.328 1.426 -15.444 1.00 93.75 85 GLU A O 1
ATOM 645 N N . MET A 1 86 ? 5.465 1.565 -13.217 1.00 91.50 86 MET A N 1
ATOM 646 C CA . MET A 1 86 ? 6.845 2.048 -13.223 1.00 91.50 86 MET A CA 1
ATOM 647 C C . MET A 1 86 ? 7.807 1.001 -13.793 1.00 91.50 86 MET A C 1
ATOM 649 O O . MET A 1 86 ? 8.629 1.338 -14.643 1.00 91.50 86 MET A O 1
ATOM 653 N N . GLU A 1 87 ? 7.688 -0.262 -13.380 1.00 91.00 87 GLU A N 1
ATOM 654 C CA . GLU A 1 87 ? 8.490 -1.361 -13.926 1.00 91.00 87 GLU A CA 1
ATOM 655 C C . GLU A 1 87 ? 8.271 -1.530 -15.427 1.00 91.00 87 GLU A C 1
ATOM 657 O O . GLU A 1 87 ? 9.244 -1.623 -16.170 1.00 91.00 87 GLU A O 1
ATOM 662 N N . ALA A 1 88 ? 7.018 -1.513 -15.890 1.00 90.56 88 ALA A N 1
ATOM 663 C CA . ALA A 1 88 ? 6.702 -1.604 -17.312 1.00 90.56 88 ALA A CA 1
ATOM 664 C C . ALA A 1 88 ? 7.379 -0.482 -18.116 1.00 90.56 88 ALA A C 1
ATOM 666 O O . ALA A 1 88 ? 7.976 -0.743 -19.161 1.00 90.56 88 ALA A O 1
ATOM 667 N N . ARG A 1 89 ? 7.369 0.756 -17.601 1.00 89.19 89 ARG A N 1
ATOM 668 C CA . ARG A 1 89 ? 8.064 1.891 -18.232 1.00 89.19 89 ARG A CA 1
ATOM 669 C C . ARG A 1 89 ? 9.580 1.719 -18.250 1.00 89.19 89 ARG A C 1
ATOM 671 O O . ARG A 1 89 ? 10.198 2.003 -19.271 1.00 89.19 89 ARG A O 1
ATOM 678 N N . GLN A 1 90 ? 10.180 1.248 -17.155 1.00 88.69 90 GLN A N 1
ATOM 679 C CA . GLN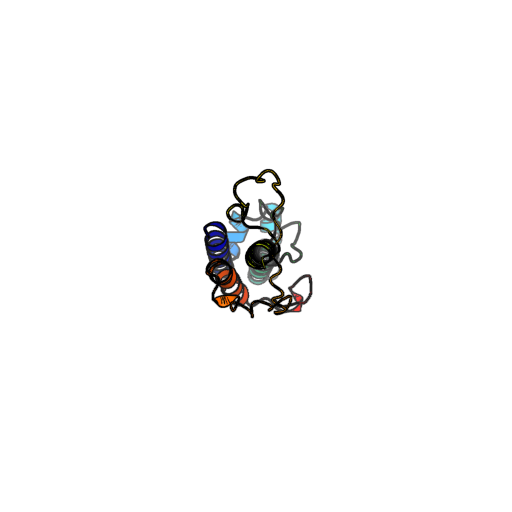 A 1 90 ? 11.622 0.991 -17.114 1.00 88.69 90 GLN A CA 1
ATOM 680 C C . GLN A 1 90 ? 12.018 -0.137 -18.077 1.00 88.69 90 GLN A C 1
ATOM 682 O O . GLN A 1 90 ? 12.939 0.054 -18.864 1.00 88.69 90 GLN A O 1
ATOM 687 N N . ARG A 1 91 ? 11.293 -1.265 -18.093 1.00 87.75 91 ARG A N 1
ATOM 688 C CA . ARG A 1 91 ? 11.541 -2.365 -19.043 1.00 87.75 91 ARG A CA 1
ATOM 689 C C . ARG A 1 91 ? 11.442 -1.885 -20.485 1.00 87.75 91 ARG A C 1
ATOM 691 O O . ARG A 1 91 ? 12.342 -2.144 -21.273 1.00 87.75 91 ARG A O 1
ATOM 698 N N . LYS A 1 92 ? 10.400 -1.113 -20.813 1.00 86.94 92 LYS A N 1
ATOM 699 C CA . LYS A 1 92 ? 10.241 -0.543 -22.154 1.00 86.94 92 LYS A CA 1
ATOM 700 C C . LYS A 1 92 ? 11.416 0.363 -22.530 1.00 86.94 92 LYS A C 1
ATOM 702 O O . LYS A 1 92 ? 11.941 0.236 -23.629 1.00 86.94 92 LYS A O 1
ATOM 707 N N . TRP A 1 93 ? 11.874 1.226 -21.621 1.00 84.12 93 TRP A N 1
ATOM 708 C CA . TRP A 1 93 ? 13.052 2.065 -21.870 1.00 84.12 93 TRP A CA 1
ATOM 709 C C . TRP A 1 93 ? 14.332 1.263 -22.099 1.00 84.12 93 TRP A C 1
ATOM 711 O O . TRP A 1 93 ? 15.140 1.649 -22.933 1.00 84.12 93 TRP A O 1
ATOM 721 N N . HIS A 1 94 ? 14.510 0.155 -21.383 1.00 83.12 94 HIS A N 1
ATOM 722 C CA . HIS A 1 94 ? 15.710 -0.674 -21.481 1.00 83.12 94 HIS A CA 1
ATOM 723 C C . HIS A 1 94 ? 15.648 -1.751 -22.575 1.00 83.12 94 HIS A C 1
ATOM 725 O O . HIS A 1 94 ? 16.671 -2.349 -22.883 1.00 83.12 94 HIS A O 1
ATOM 731 N N . SER A 1 95 ? 14.485 -1.975 -23.194 1.00 81.81 95 SER A N 1
ATOM 732 C CA . SER A 1 95 ? 14.300 -2.955 -24.278 1.00 81.81 95 SER A CA 1
ATOM 733 C C . SER A 1 95 ? 14.967 -2.569 -25.607 1.00 81.81 95 SER A C 1
ATOM 735 O O . SER A 1 95 ? 15.043 -3.394 -26.511 1.00 81.81 95 SER A O 1
ATOM 737 N N . GLY A 1 96 ? 15.415 -1.317 -25.757 1.00 72.12 96 GLY A N 1
ATOM 738 C CA . GLY A 1 96 ? 15.932 -0.792 -27.027 1.00 72.12 96 GLY A CA 1
ATOM 739 C C . GLY A 1 96 ? 14.853 -0.505 -28.084 1.00 72.12 96 GLY A C 1
ATOM 740 O O . GLY A 1 96 ? 15.180 -0.002 -29.153 1.00 72.12 96 GLY A O 1
ATOM 741 N N . GLU A 1 97 ? 13.569 -0.767 -27.799 1.00 69.75 97 GLU A N 1
ATOM 742 C CA . GLU A 1 97 ? 12.447 -0.472 -28.710 1.00 69.75 97 GLU A CA 1
ATOM 743 C C . GLU A 1 97 ? 12.149 1.029 -28.842 1.00 69.75 97 GLU A C 1
ATOM 745 O O . GLU A 1 97 ? 11.559 1.473 -29.828 1.00 69.75 97 GLU A O 1
ATOM 750 N N . ILE A 1 98 ? 12.528 1.823 -27.837 1.00 66.69 98 ILE A N 1
ATOM 751 C CA . ILE A 1 98 ? 12.447 3.281 -27.887 1.00 66.69 98 ILE A CA 1
ATOM 752 C C . ILE A 1 98 ? 13.847 3.794 -28.234 1.00 66.69 98 ILE A C 1
ATOM 754 O O . ILE A 1 98 ? 14.744 3.623 -27.407 1.00 66.69 98 ILE A O 1
ATOM 758 N N . PRO A 1 99 ? 14.043 4.453 -29.392 1.00 61.69 99 PRO A N 1
ATOM 759 C CA . PRO A 1 99 ? 15.305 5.116 -29.696 1.00 61.69 99 PRO A CA 1
ATOM 760 C C . PRO A 1 99 ? 15.643 6.081 -28.563 1.00 61.69 99 PRO A C 1
ATOM 762 O O . PRO A 1 99 ? 14.800 6.912 -28.193 1.00 61.69 99 PRO A O 1
ATOM 765 N N . HIS A 1 100 ? 16.844 5.991 -27.985 1.00 61.06 100 HIS A N 1
ATOM 766 C CA . HIS A 1 100 ? 17.229 7.012 -27.024 1.00 61.06 100 HIS A CA 1
ATOM 767 C C . HIS A 1 100 ? 17.250 8.370 -27.742 1.00 61.06 100 HIS A C 1
ATOM 769 O O . HIS A 1 100 ? 17.657 8.449 -28.900 1.00 61.06 100 HIS A O 1
ATOM 775 N N . PRO A 1 101 ? 16.870 9.476 -27.078 1.00 62.62 101 PRO A N 1
ATOM 776 C CA . PRO A 1 101 ? 16.982 10.813 -27.667 1.00 62.62 101 PRO A CA 1
ATOM 777 C C . PRO A 1 101 ? 18.406 11.161 -28.139 1.00 62.62 101 PRO A C 1
ATOM 779 O O . PRO A 1 101 ? 18.579 12.073 -28.938 1.00 62.62 101 PRO A O 1
ATOM 782 N N . LEU A 1 102 ? 19.414 10.433 -27.646 1.00 58.56 102 LEU A N 1
ATOM 783 C CA . LEU A 1 102 ? 20.821 10.550 -28.029 1.00 58.56 102 LEU A CA 1
ATOM 784 C C . LEU A 1 102 ? 21.217 9.657 -29.219 1.00 58.56 102 LEU A C 1
ATOM 786 O O . LEU A 1 102 ? 22.275 9.881 -29.795 1.00 58.56 102 LEU A O 1
ATOM 790 N N . ASP A 1 103 ? 20.372 8.699 -29.610 1.00 59.59 103 ASP A N 1
ATOM 791 C CA . ASP A 1 103 ? 20.574 7.830 -30.778 1.00 59.59 103 ASP A CA 1
ATOM 792 C C . ASP A 1 103 ? 20.034 8.463 -32.070 1.00 59.59 103 ASP A C 1
ATOM 794 O O . ASP A 1 103 ? 20.025 7.824 -33.123 1.00 59.59 103 ASP A O 1
ATOM 798 N N . GLN A 1 104 ? 19.569 9.720 -32.026 1.00 56.75 104 GLN A N 1
ATOM 799 C CA . GLN A 1 104 ? 19.269 10.447 -33.254 1.00 56.75 104 GLN A CA 1
ATOM 800 C C . GLN A 1 104 ? 20.580 10.715 -34.005 1.00 56.75 104 GLN A C 1
ATOM 802 O O . GLN A 1 104 ? 21.437 11.436 -33.485 1.00 56.75 104 GLN A O 1
ATOM 807 N N . PRO A 1 105 ? 20.754 10.182 -35.230 1.00 59.31 105 PRO A N 1
ATOM 808 C CA . PRO A 1 105 ? 21.899 10.543 -36.044 1.00 59.31 105 PRO A CA 1
ATOM 809 C C . PRO A 1 105 ? 21.864 12.060 -36.295 1.00 59.31 105 PRO A C 1
ATOM 811 O O . PRO A 1 105 ? 20.809 12.601 -36.649 1.00 59.31 105 PRO A O 1
ATOM 814 N N . PRO A 1 106 ? 22.985 12.775 -36.105 1.00 55.25 106 PRO A N 1
ATOM 815 C CA . PRO A 1 106 ? 23.030 14.198 -36.371 1.00 55.25 106 PRO A CA 1
ATOM 816 C C . PRO A 1 106 ? 22.917 14.412 -37.886 1.00 55.25 106 PRO A C 1
ATOM 818 O O . PRO A 1 106 ? 23.862 14.156 -38.622 1.00 55.25 106 PRO A O 1
ATOM 821 N N . TYR A 1 107 ? 21.763 14.929 -38.312 1.00 51.72 107 TYR A N 1
ATOM 822 C CA . TYR A 1 107 ? 21.431 15.412 -39.659 1.00 51.72 107 TYR A CA 1
ATOM 823 C C . TYR A 1 107 ? 21.297 14.365 -40.789 1.00 51.72 107 TYR A C 1
ATOM 825 O O . TYR A 1 107 ? 22.115 13.457 -40.922 1.00 51.72 107 TYR A O 1
ATOM 833 N N . PRO A 1 108 ? 20.311 14.530 -41.698 1.00 54.34 108 PRO A N 1
ATOM 834 C CA . PRO A 1 108 ? 20.344 13.867 -42.995 1.00 54.34 108 PRO A CA 1
ATOM 835 C C . PRO A 1 108 ? 21.437 14.521 -43.851 1.00 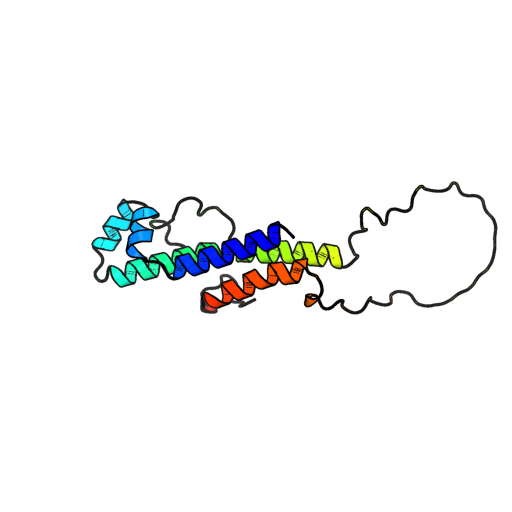54.34 108 PRO A C 1
ATOM 837 O O . PRO A 1 108 ? 21.324 15.689 -44.229 1.00 54.34 108 PRO A O 1
ATOM 840 N N . GLN A 1 109 ? 22.513 13.789 -44.148 1.00 52.72 109 GLN A N 1
ATOM 841 C CA . GLN A 1 109 ? 23.465 14.229 -45.166 1.00 52.72 109 GLN A CA 1
ATOM 842 C C . GLN A 1 109 ? 22.808 14.171 -46.556 1.00 52.72 109 GLN A C 1
ATOM 844 O O . GLN A 1 109 ? 22.114 13.194 -46.854 1.00 52.72 109 GLN A O 1
ATOM 849 N N . PRO A 1 110 ? 23.007 15.187 -47.417 1.00 50.62 110 PRO A N 1
ATOM 850 C CA . PRO A 1 110 ? 22.552 15.139 -48.797 1.00 50.62 110 PRO A CA 1
ATOM 851 C C . PRO A 1 110 ? 23.293 14.028 -49.541 1.00 50.62 110 PRO A C 1
ATOM 853 O O . PRO A 1 110 ? 24.510 13.896 -49.443 1.00 50.62 110 PRO A O 1
ATOM 856 N N . SER A 1 111 ? 22.533 13.235 -50.285 1.00 52.97 111 SER A N 1
ATOM 857 C CA . SER A 1 111 ? 23.009 12.179 -51.167 1.00 52.97 111 SER A CA 1
ATOM 858 C C . SER A 1 111 ? 24.046 12.686 -52.173 1.00 52.97 111 SER A C 1
ATOM 860 O O . SER A 1 111 ? 23.698 13.469 -53.057 1.00 52.97 111 SER A O 1
ATOM 862 N N . GLU A 1 112 ? 25.260 12.143 -52.133 1.00 42.38 112 GLU A N 1
ATOM 863 C CA . GLU A 1 112 ? 26.114 12.055 -53.315 1.00 42.38 112 GLU A CA 1
ATOM 864 C C . GLU A 1 112 ? 26.525 10.599 -53.529 1.00 42.38 112 GLU A C 1
ATOM 866 O O . GLU A 1 112 ? 27.020 9.907 -52.641 1.00 42.38 112 GLU A O 1
ATOM 871 N N . ALA A 1 113 ? 26.211 10.119 -54.727 1.00 49.66 113 ALA A N 1
ATOM 872 C CA . ALA A 1 113 ? 26.466 8.771 -55.179 1.00 49.66 113 ALA A CA 1
ATOM 873 C C . ALA A 1 113 ? 27.972 8.526 -55.330 1.00 49.66 113 ALA A C 1
ATOM 875 O O . ALA A 1 113 ? 28.632 9.204 -56.112 1.00 49.66 113 ALA A O 1
ATOM 876 N N . ALA A 1 114 ? 28.493 7.494 -54.667 1.00 39.72 114 ALA A N 1
ATOM 877 C CA . ALA A 1 114 ? 29.713 6.824 -55.098 1.00 39.72 114 ALA A CA 1
ATOM 878 C C . ALA A 1 114 ? 29.713 5.370 -54.618 1.00 39.72 114 ALA A C 1
ATOM 880 O O . ALA A 1 114 ? 29.699 5.066 -53.428 1.00 39.72 114 ALA A O 1
ATOM 881 N N . SER A 1 115 ? 29.699 4.475 -55.596 1.00 44.25 115 SER A N 1
ATOM 882 C CA . SER A 1 115 ? 29.778 3.027 -55.478 1.00 44.25 115 SER A CA 1
ATOM 883 C C . SER A 1 115 ? 31.013 2.561 -54.702 1.00 44.25 115 SER A C 1
ATOM 885 O O . SER A 1 115 ? 32.126 2.978 -55.009 1.00 44.25 115 SER A O 1
ATOM 887 N N . SER A 1 116 ? 30.847 1.595 -53.798 1.00 37.84 116 SER A N 1
ATOM 888 C CA . SER A 1 116 ? 31.828 0.515 -53.624 1.00 37.84 116 SER A CA 1
ATOM 889 C C . SER A 1 116 ? 31.184 -0.697 -52.949 1.00 37.84 116 SER A C 1
ATOM 891 O O . SER A 1 116 ? 30.574 -0.609 -51.886 1.00 37.84 116 SER A O 1
ATOM 893 N N . ASP A 1 117 ? 31.296 -1.833 -53.633 1.00 44.56 117 ASP A N 1
ATOM 894 C CA . ASP A 1 117 ? 30.953 -3.163 -53.151 1.00 44.56 117 ASP A CA 1
ATOM 895 C C . ASP A 1 117 ? 31.770 -3.512 -51.900 1.00 44.56 117 ASP A C 1
ATOM 897 O O . ASP A 1 117 ? 32.972 -3.754 -51.983 1.00 44.56 117 ASP A O 1
ATOM 901 N N . HIS A 1 118 ? 31.100 -3.662 -50.760 1.00 39.12 118 HIS A N 1
ATOM 902 C CA . HIS A 1 118 ? 31.570 -4.532 -49.688 1.00 39.12 118 HIS A CA 1
ATOM 903 C C . HIS A 1 118 ? 30.420 -5.415 -49.213 1.00 39.12 118 HIS A C 1
ATOM 905 O O . HIS A 1 118 ? 29.641 -5.086 -48.322 1.00 39.12 118 HIS A O 1
ATOM 911 N N . ARG A 1 119 ? 30.337 -6.596 -49.832 1.00 44.25 119 ARG A N 1
ATOM 912 C CA . ARG A 1 119 ? 29.603 -7.742 -49.300 1.00 44.25 119 ARG A CA 1
ATOM 913 C C . ARG A 1 119 ? 30.264 -8.193 -47.995 1.00 44.25 119 ARG A C 1
ATOM 915 O O . ARG A 1 119 ? 31.186 -9.007 -48.004 1.00 44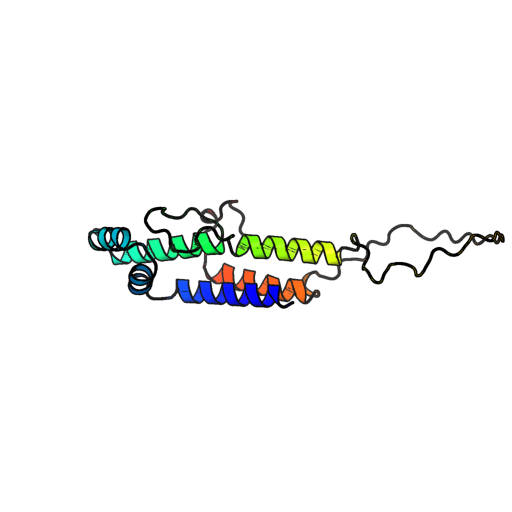.25 119 ARG A O 1
ATOM 922 N N . HIS A 1 120 ? 29.764 -7.704 -46.868 1.00 38.84 120 HIS A N 1
ATOM 923 C CA . HIS A 1 120 ? 29.862 -8.401 -45.589 1.00 38.84 120 HIS A CA 1
ATOM 924 C C . HIS A 1 120 ? 28.471 -8.866 -45.169 1.00 38.84 120 HIS A C 1
ATOM 926 O O . HIS A 1 120 ? 27.691 -8.173 -44.529 1.00 38.84 120 HIS A O 1
ATOM 932 N N . SER A 1 121 ? 28.183 -10.088 -45.613 1.00 46.41 121 SER A N 1
ATOM 933 C CA . SER A 1 121 ? 27.235 -10.997 -44.989 1.00 46.41 121 SER A CA 1
ATOM 934 C C . SER A 1 121 ? 27.694 -11.262 -43.555 1.00 46.41 121 SER A C 1
ATOM 936 O O . SER A 1 121 ? 28.770 -11.822 -43.359 1.00 46.41 121 SER A O 1
ATOM 938 N N . GLY A 1 122 ? 26.887 -10.872 -42.570 1.00 32.66 122 GLY A N 1
ATOM 939 C CA . GLY A 1 122 ? 27.197 -11.065 -41.154 1.00 32.66 122 GLY A CA 1
ATOM 940 C C . GLY A 1 122 ? 26.023 -10.735 -40.236 1.00 32.66 122 GLY A C 1
ATOM 941 O O . GLY A 1 122 ? 26.102 -9.779 -39.484 1.00 32.66 122 GLY A O 1
ATOM 942 N N . ASN A 1 123 ? 24.969 -11.550 -40.328 1.00 33.47 123 ASN A N 1
ATOM 943 C CA . ASN A 1 123 ? 23.849 -11.744 -39.393 1.00 33.47 123 ASN A CA 1
ATOM 944 C C . ASN A 1 123 ? 22.938 -10.559 -38.987 1.00 33.47 123 ASN A C 1
ATOM 946 O O . ASN A 1 123 ? 23.381 -9.606 -38.349 1.00 33.47 123 ASN A O 1
ATOM 950 N N . PRO A 1 124 ? 21.611 -10.683 -39.212 1.00 42.59 124 PRO A N 1
ATOM 951 C CA . PRO A 1 124 ? 20.615 -9.877 -38.527 1.00 42.59 124 PRO A CA 1
ATOM 952 C C . PRO A 1 124 ? 20.382 -10.418 -37.105 1.00 42.59 124 PRO A C 1
ATOM 954 O O . PRO A 1 124 ? 20.276 -11.624 -36.899 1.00 42.59 124 PRO A O 1
ATOM 957 N N . VAL A 1 125 ? 20.242 -9.498 -36.148 1.00 45.97 125 VAL A N 1
ATOM 958 C CA . VAL A 1 125 ? 19.660 -9.720 -34.813 1.00 45.97 125 VAL A CA 1
ATOM 959 C C . VAL A 1 125 ? 20.422 -10.735 -33.945 1.00 45.97 125 VAL A C 1
ATOM 961 O O . VAL A 1 125 ? 19.959 -11.842 -33.679 1.00 45.97 125 VAL A O 1
ATOM 964 N N . ALA A 1 126 ? 21.568 -10.316 -33.406 1.00 34.62 126 ALA A N 1
ATOM 965 C CA . ALA A 1 126 ? 21.982 -10.833 -32.107 1.00 34.62 126 ALA A CA 1
ATOM 966 C C . ALA A 1 126 ? 21.109 -10.126 -31.069 1.00 34.62 126 ALA A C 1
ATOM 968 O O . ALA A 1 126 ? 21.299 -8.946 -30.780 1.00 34.62 126 ALA A O 1
ATOM 969 N N . TRP A 1 127 ? 20.095 -10.842 -30.592 1.00 40.78 127 TRP A N 1
ATOM 970 C CA . TRP A 1 127 ? 19.381 -10.527 -29.367 1.00 40.78 127 TRP A CA 1
ATOM 971 C C . TRP A 1 127 ? 20.458 -10.238 -28.332 1.00 40.78 127 TRP A C 1
ATOM 973 O O . TRP A 1 127 ? 21.207 -11.148 -27.980 1.00 40.78 127 TRP A O 1
ATOM 983 N N . ALA A 1 128 ? 20.613 -8.971 -27.946 1.00 42.12 128 ALA A N 1
ATOM 984 C CA . ALA A 1 128 ? 21.461 -8.622 -26.825 1.00 42.12 128 ALA A CA 1
ATOM 985 C C . ALA A 1 128 ? 20.882 -9.392 -25.643 1.00 42.12 128 ALA A C 1
ATOM 987 O O . ALA A 1 128 ? 19.793 -9.085 -25.154 1.00 42.12 128 ALA A O 1
ATOM 988 N N . GLU A 1 129 ? 21.559 -10.487 -25.315 1.00 41.22 129 GLU A N 1
ATOM 989 C CA . GLU A 1 129 ? 21.212 -11.372 -24.230 1.00 41.22 129 GLU A CA 1
ATOM 990 C C . GLU A 1 129 ? 21.014 -10.508 -22.996 1.00 41.22 129 GLU A C 1
ATOM 992 O O . GLU A 1 129 ? 21.883 -9.714 -22.636 1.00 41.22 129 GLU A O 1
ATOM 997 N N . SER A 1 130 ? 19.810 -10.627 -22.440 1.00 50.66 130 SER A N 1
ATOM 998 C CA . SER A 1 130 ? 19.415 -10.234 -21.096 1.00 50.66 130 SER A CA 1
ATOM 999 C C . SER A 1 130 ? 20.545 -9.595 -20.285 1.00 50.66 130 SER A C 1
ATOM 1001 O O . SER A 1 130 ? 21.277 -10.288 -19.576 1.00 50.66 130 SER A O 1
ATOM 1003 N N . SER A 1 131 ? 20.646 -8.264 -20.313 1.00 51.78 131 SER A N 1
ATOM 1004 C CA . SER A 1 131 ? 21.073 -7.592 -19.089 1.00 51.78 131 SER A CA 1
ATOM 1005 C C . SER A 1 131 ? 20.109 -8.109 -18.025 1.00 51.78 131 SER A C 1
ATOM 1007 O O . SER A 1 131 ? 18.904 -7.886 -18.163 1.00 51.78 131 SER A O 1
ATOM 1009 N N . ASP A 1 132 ? 20.603 -8.878 -17.048 1.00 64.50 132 ASP A N 1
ATOM 1010 C CA . ASP A 1 132 ? 19.772 -9.395 -15.959 1.00 64.50 132 ASP A CA 1
ATOM 1011 C C . ASP A 1 132 ? 19.011 -8.180 -15.418 1.00 64.50 132 ASP A C 1
ATOM 1013 O O . ASP A 1 132 ? 19.625 -7.164 -15.087 1.00 64.50 132 ASP A O 1
ATOM 1017 N N . GLU A 1 133 ? 17.673 -8.204 -15.422 1.00 65.44 133 GLU A N 1
ATOM 1018 C CA . GLU A 1 133 ? 16.853 -7.036 -15.050 1.00 65.44 133 GLU A CA 1
ATOM 1019 C C . GLU A 1 133 ? 17.277 -6.471 -13.677 1.00 65.44 133 GLU A C 1
ATOM 1021 O O . GLU A 1 133 ? 17.098 -5.289 -13.378 1.00 65.44 133 GLU A O 1
ATOM 1026 N N . LYS A 1 134 ? 17.897 -7.321 -12.848 1.00 63.62 134 LYS A N 1
ATOM 1027 C CA . LYS A 1 134 ? 18.484 -7.019 -11.539 1.00 63.62 134 LYS A CA 1
ATOM 1028 C C . LYS A 1 134 ? 19.684 -6.070 -11.577 1.00 63.62 134 LYS A C 1
ATOM 1030 O O . LYS A 1 134 ? 19.977 -5.439 -10.552 1.00 63.62 134 LYS A O 1
ATOM 1035 N N . ASP A 1 135 ? 20.371 -5.954 -12.705 1.00 73.25 135 ASP A N 1
ATOM 1036 C CA . ASP A 1 135 ? 21.517 -5.061 -12.903 1.00 73.25 135 ASP A CA 1
ATOM 1037 C C . ASP A 1 135 ? 21.084 -3.629 -13.219 1.00 73.25 135 ASP A C 1
ATOM 1039 O O . ASP A 1 135 ? 21.819 -2.674 -12.955 1.00 73.25 135 ASP A O 1
ATOM 1043 N N . LEU A 1 136 ? 19.838 -3.451 -13.661 1.00 81.38 136 LEU A N 1
ATOM 1044 C CA . LEU A 1 136 ? 19.250 -2.139 -13.868 1.00 81.38 136 LEU A CA 1
ATOM 1045 C C . LEU A 1 136 ? 18.893 -1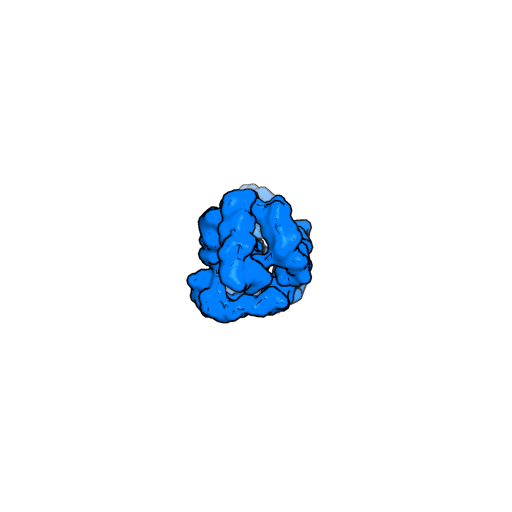.518 -12.514 1.00 81.38 136 LEU A C 1
ATOM 1047 O O . LEU A 1 136 ? 17.939 -1.910 -11.838 1.00 81.38 136 LEU A O 1
ATOM 1051 N N . LEU A 1 137 ? 19.661 -0.500 -12.116 1.00 84.06 137 LEU A N 1
ATOM 1052 C CA . LEU A 1 137 ? 19.496 0.189 -10.834 1.00 84.06 137 LEU A CA 1
ATOM 1053 C C . LEU A 1 137 ? 18.052 0.676 -10.609 1.00 84.06 137 LEU A C 1
ATOM 1055 O O . LEU A 1 137 ? 17.536 0.594 -9.495 1.00 84.06 137 LEU A O 1
ATOM 1059 N N . CYS A 1 138 ? 17.379 1.149 -11.660 1.00 85.81 138 CYS A N 1
ATOM 1060 C CA . CYS A 1 138 ? 15.993 1.606 -11.596 1.00 85.81 138 CYS A CA 1
ATOM 1061 C C . CYS A 1 138 ? 15.011 0.481 -11.227 1.00 85.81 138 CYS A C 1
ATOM 1063 O O . CYS A 1 138 ? 14.165 0.685 -10.354 1.00 85.81 138 CYS A O 1
ATOM 1065 N N . LEU A 1 139 ? 15.155 -0.703 -11.830 1.00 86.94 139 LEU A N 1
ATOM 1066 C CA . LEU A 1 139 ? 14.343 -1.881 -11.528 1.00 86.94 139 LEU A CA 1
ATOM 1067 C C . LEU A 1 139 ? 14.686 -2.448 -10.151 1.00 86.94 139 LEU A C 1
ATOM 1069 O O . LEU A 1 139 ? 13.784 -2.807 -9.401 1.00 86.94 139 LEU A O 1
ATOM 1073 N N . ARG A 1 140 ? 15.962 -2.437 -9.751 1.00 87.06 140 ARG A N 1
ATOM 1074 C CA . ARG A 1 140 ? 16.388 -2.850 -8.404 1.00 87.06 140 ARG A CA 1
ATOM 1075 C C . ARG A 1 140 ? 15.765 -1.989 -7.303 1.00 87.06 140 ARG A C 1
ATOM 1077 O O . ARG A 1 140 ? 15.315 -2.512 -6.280 1.00 87.06 140 ARG A O 1
ATOM 1084 N N . VAL A 1 141 ? 15.739 -0.670 -7.500 1.00 86.00 141 VAL A N 1
ATOM 1085 C CA . VAL A 1 141 ? 15.136 0.260 -6.536 1.00 86.00 141 VAL A CA 1
ATOM 1086 C C . VAL A 1 141 ? 13.629 0.025 -6.436 1.00 86.00 141 VAL A C 1
ATOM 1088 O O . VAL A 1 141 ? 13.119 -0.113 -5.328 1.00 86.00 141 VAL A O 1
ATOM 1091 N N . VAL A 1 142 ? 12.925 -0.100 -7.564 1.00 87.06 142 VAL A N 1
ATOM 1092 C CA . VAL A 1 142 ? 11.474 -0.363 -7.567 1.00 87.06 142 VAL A CA 1
ATOM 1093 C C . VAL A 1 142 ? 11.150 -1.748 -6.992 1.00 87.06 142 VAL A C 1
ATOM 1095 O O . VAL A 1 142 ? 10.235 -1.880 -6.182 1.00 87.06 142 VAL A O 1
ATOM 1098 N N . GLY A 1 143 ? 11.956 -2.766 -7.299 1.00 86.38 143 GLY A N 1
ATOM 1099 C CA . GLY A 1 143 ? 11.807 -4.119 -6.761 1.00 86.38 143 GLY A CA 1
ATOM 1100 C C . GLY A 1 143 ? 11.971 -4.201 -5.240 1.00 86.38 143 GLY A C 1
ATOM 1101 O O . GLY A 1 143 ? 11.417 -5.100 -4.608 1.00 86.38 143 GLY A O 1
ATOM 1102 N N . SER A 1 144 ? 12.669 -3.246 -4.615 1.00 89.31 144 SER A N 1
ATOM 1103 C CA . SER A 1 144 ? 12.713 -3.149 -3.147 1.00 89.31 144 SER A CA 1
ATOM 1104 C C . SER A 1 144 ? 11.331 -2.870 -2.550 1.00 89.31 144 SER A C 1
ATOM 1106 O O . SER A 1 144 ? 10.992 -3.466 -1.529 1.00 89.31 144 SER A O 1
ATOM 1108 N N . ALA A 1 145 ? 10.490 -2.080 -3.226 1.00 91.38 145 ALA A N 1
ATOM 1109 C CA . ALA A 1 145 ? 9.130 -1.809 -2.769 1.00 91.38 145 ALA A CA 1
ATOM 1110 C C . ALA A 1 145 ? 8.274 -3.089 -2.746 1.00 91.38 145 ALA A C 1
ATOM 1112 O O . ALA A 1 145 ? 7.550 -3.322 -1.780 1.00 91.38 145 ALA A O 1
ATOM 1113 N N . ARG A 1 146 ? 8.428 -3.988 -3.734 1.00 91.25 146 ARG A N 1
ATOM 1114 C CA . ARG A 1 146 ? 7.761 -5.307 -3.726 1.00 91.25 146 ARG A CA 1
ATOM 1115 C C . ARG A 1 146 ? 8.167 -6.163 -2.530 1.00 91.25 146 ARG A C 1
ATOM 1117 O O . ARG A 1 146 ? 7.311 -6.773 -1.898 1.00 91.25 146 ARG A O 1
ATOM 1124 N N . LYS A 1 147 ? 9.458 -6.170 -2.181 1.00 92.19 147 LYS A N 1
ATOM 1125 C CA . LYS A 1 147 ? 9.960 -6.889 -0.994 1.00 92.19 147 LYS A CA 1
ATOM 1126 C C . LYS A 1 147 ? 9.389 -6.334 0.309 1.00 92.19 147 LYS A C 1
ATOM 1128 O O . LYS A 1 147 ? 9.271 -7.062 1.288 1.00 92.19 147 LYS A O 1
ATOM 1133 N N . VAL A 1 148 ? 9.066 -5.044 0.355 1.00 93.44 148 VAL A N 1
ATOM 1134 C CA . VAL A 1 148 ? 8.374 -4.460 1.508 1.00 93.44 148 VAL A CA 1
ATOM 1135 C C . VAL A 1 148 ? 6.907 -4.885 1.516 1.00 93.44 148 VAL A C 1
ATOM 1137 O O . VAL A 1 148 ? 6.424 -5.325 2.556 1.00 93.44 148 VAL A O 1
ATOM 1140 N N . ILE A 1 149 ? 6.226 -4.854 0.366 1.00 92.69 149 ILE A N 1
ATOM 1141 C CA . ILE A 1 149 ? 4.833 -5.313 0.242 1.00 92.69 149 ILE A CA 1
ATOM 1142 C C . ILE A 1 149 ? 4.688 -6.777 0.663 1.00 92.69 149 ILE A C 1
ATOM 1144 O O . ILE A 1 149 ? 3.755 -7.102 1.389 1.00 92.69 149 ILE A O 1
ATOM 1148 N N . SER A 1 150 ? 5.622 -7.660 0.297 1.00 91.75 150 SER A N 1
ATOM 1149 C CA . SER A 1 150 ? 5.548 -9.073 0.696 1.00 91.75 150 SER A CA 1
ATOM 1150 C C . SER A 1 150 ? 5.567 -9.266 2.217 1.00 91.75 150 SER A C 1
ATOM 1152 O O . SER A 1 150 ? 5.010 -10.234 2.718 1.00 91.75 150 SER A O 1
ATOM 1154 N N . ARG A 1 151 ? 6.152 -8.328 2.976 1.00 93.62 151 ARG A N 1
ATOM 1155 C CA . ARG A 1 151 ? 6.179 -8.366 4.450 1.00 93.62 151 ARG A CA 1
ATOM 1156 C C . ARG A 1 151 ? 4.844 -7.993 5.092 1.00 93.62 151 ARG A C 1
ATOM 1158 O O . ARG A 1 151 ? 4.690 -8.203 6.291 1.00 93.62 151 ARG A O 1
ATOM 1165 N N . LEU A 1 152 ? 3.892 -7.461 4.324 1.00 92.62 152 LEU A N 1
ATOM 1166 C CA . LEU A 1 152 ? 2.511 -7.284 4.777 1.00 92.62 152 LEU A CA 1
ATOM 1167 C C . LEU A 1 152 ? 1.769 -8.623 4.867 1.00 92.62 152 LEU A C 1
ATOM 1169 O O . LEU A 1 152 ? 0.719 -8.670 5.502 1.00 92.62 152 LEU A O 1
ATOM 1173 N N . ASN A 1 153 ? 2.313 -9.701 4.283 1.00 91.44 153 ASN A N 1
ATOM 1174 C CA . ASN A 1 153 ? 1.751 -11.052 4.322 1.00 91.44 153 ASN A CA 1
ATOM 1175 C C . ASN A 1 153 ? 0.276 -11.073 3.895 1.00 91.44 153 ASN A C 1
ATOM 1177 O O . ASN A 1 153 ? -0.585 -11.517 4.651 1.00 91.44 153 ASN A O 1
ATOM 1181 N N . PHE A 1 154 ? -0.035 -10.501 2.728 1.00 90.62 154 PHE A N 1
ATOM 1182 C CA . PHE A 1 154 ? -1.355 -10.675 2.122 1.00 90.62 154 PHE A CA 1
ATOM 1183 C C . PHE A 1 154 ? -1.531 -12.109 1.640 1.00 90.62 154 PHE A C 1
ATOM 1185 O O . PHE A 1 154 ? -0.633 -12.676 1.016 1.00 90.62 154 PHE A O 1
ATOM 1192 N N . GLU A 1 155 ? -2.691 -12.683 1.922 1.00 87.50 155 GLU A N 1
ATOM 1193 C CA . GLU A 1 155 ? -3.066 -13.998 1.436 1.00 87.50 155 GLU A CA 1
ATOM 1194 C C . GLU A 1 155 ? -3.287 -13.959 -0.085 1.00 87.50 155 GLU A C 1
ATOM 1196 O O . GLU A 1 155 ? -3.736 -12.944 -0.619 1.00 87.50 155 GLU A O 1
ATOM 1201 N N . PRO A 1 156 ? -3.053 -15.054 -0.828 1.00 83.69 156 PRO A N 1
ATOM 1202 C CA . PRO A 1 156 ? -3.221 -15.060 -2.285 1.00 83.69 156 PRO A CA 1
ATOM 1203 C C . PRO A 1 156 ? -4.614 -14.618 -2.760 1.00 83.69 156 PRO A C 1
ATOM 1205 O O . PRO A 1 156 ? -4.741 -13.944 -3.779 1.00 83.69 156 PRO A O 1
ATOM 1208 N N . HIS A 1 157 ? -5.659 -14.943 -1.994 1.00 84.44 157 HIS A N 1
ATOM 1209 C CA . HIS A 1 157 ? -7.042 -14.559 -2.292 1.00 84.44 157 HIS A CA 1
ATOM 1210 C C . HIS A 1 157 ? -7.348 -13.079 -1.998 1.00 84.44 157 HIS A C 1
ATOM 1212 O O . HIS A 1 157 ? -8.392 -12.574 -2.404 1.00 84.44 157 HIS A O 1
ATOM 1218 N N . GLU A 1 158 ? -6.466 -12.377 -1.280 1.00 83.75 158 GLU A N 1
ATOM 1219 C CA . GLU A 1 158 ? -6.604 -10.944 -1.019 1.00 83.75 158 GLU A CA 1
ATOM 1220 C C . GLU A 1 158 ? -6.243 -10.095 -2.248 1.00 83.75 158 GLU A C 1
ATOM 1222 O O . GLU A 1 158 ? -6.673 -8.936 -2.316 1.00 83.75 158 GLU A O 1
ATOM 1227 N N . TYR A 1 159 ? -5.495 -10.661 -3.205 1.00 81.38 159 TYR A N 1
ATOM 1228 C CA . TYR A 1 159 ? -5.109 -10.011 -4.456 1.00 81.38 159 TYR A CA 1
ATOM 1229 C C . TYR A 1 159 ? -6.271 -10.012 -5.458 1.00 81.38 159 TYR A C 1
ATOM 1231 O O . TYR A 1 159 ? -6.848 -11.070 -5.709 1.00 81.38 159 TYR A O 1
ATOM 1239 N N . PRO A 1 160 ? -6.586 -8.868 -6.094 1.00 75.56 160 PRO A N 1
ATOM 1240 C CA . PRO A 1 160 ? -7.714 -8.766 -7.023 1.00 75.56 160 PRO A CA 1
ATOM 1241 C C . PRO A 1 160 ? -7.593 -9.703 -8.235 1.00 75.56 160 PRO A C 1
ATOM 1243 O O . PRO A 1 160 ? -8.603 -10.214 -8.708 1.00 75.56 160 PRO A O 1
ATOM 1246 N N . ASP A 1 161 ? -6.366 -9.993 -8.680 1.00 72.62 161 ASP A N 1
ATOM 1247 C CA . ASP A 1 161 ? -6.099 -10.900 -9.805 1.00 72.62 161 ASP A CA 1
ATOM 1248 C C . ASP A 1 161 ? -5.777 -12.343 -9.359 1.00 72.62 161 ASP A C 1
ATOM 1250 O O . ASP A 1 161 ? -5.479 -13.195 -10.192 1.00 72.62 161 ASP A O 1
ATOM 1254 N N . GLY A 1 162 ? -5.742 -12.628 -8.050 1.00 58.53 162 GLY A N 1
ATOM 1255 C CA . GLY A 1 162 ? -5.296 -13.919 -7.502 1.00 58.53 162 GLY A CA 1
ATOM 1256 C C . GLY A 1 162 ? -3.808 -14.249 -7.716 1.00 58.53 162 GLY A C 1
ATOM 1257 O O . GLY A 1 162 ? -3.362 -15.336 -7.349 1.00 58.53 162 GLY A O 1
ATOM 1258 N N . VAL A 1 163 ? -3.021 -13.336 -8.302 1.00 54.47 163 VAL A N 1
ATOM 1259 C CA . VAL A 1 163 ? -1.594 -13.542 -8.589 1.00 54.47 163 VAL A CA 1
ATOM 1260 C C . VAL A 1 163 ? -0.730 -12.786 -7.583 1.00 54.47 163 VAL A C 1
ATOM 1262 O O . VAL A 1 163 ? -0.643 -11.556 -7.612 1.00 54.47 163 VAL A O 1
ATOM 1265 N N . VAL A 1 164 ? -0.017 -13.542 -6.747 1.00 57.06 164 VAL A N 1
ATOM 1266 C CA . VAL A 1 164 ? 1.148 -13.053 -6.000 1.00 57.06 164 VAL A CA 1
ATOM 1267 C C . VAL A 1 164 ? 2.250 -12.779 -7.031 1.00 57.06 164 VAL A C 1
ATOM 1269 O O . VAL A 1 164 ? 2.809 -13.718 -7.591 1.00 57.06 164 VAL A O 1
ATOM 1272 N N . SER A 1 165 ? 2.487 -11.508 -7.370 1.00 50.31 165 SER A N 1
ATOM 1273 C CA . SER A 1 165 ? 3.527 -11.095 -8.335 1.00 50.31 165 SER A CA 1
ATOM 1274 C C . SER A 1 165 ? 4.818 -10.668 -7.652 1.00 50.31 165 SER A C 1
ATOM 1276 O O . SER A 1 165 ? 4.767 -9.681 -6.878 1.00 50.31 165 SER A O 1
#

Foldseek 3Di:
DVVLLVLQVVLVVLLVLLVDQLLVCLVVFFDPVVNVVLVVDPDNRVVSNVQSLQQSLCQAQNFDHDPRGDGPPSVDDHSVVVLVVQLVVVCVVVQCPDQDPVNPDPDDDDDDDDDDDDDDDDDDDPPPPDPPLCVPPSNVSSVSSLVSVVVSVDDLVSHPVSDSD

Radius of gyration: 24.9 Å; chains: 1; bounding box: 53×30×75 Å

Sequence (165 aa):
MLLGTLLNVVADSWLRVSQANAEELCKQAAPPPYVASLMESPNPMESWNAWLRQTVRSAVIGGPANVDGRVQCSESPDLLSLIKEMEARQRKWHSGEIPHPLDQPPYPQPSEAASSDHRHSGNPVAWAESSDEKDLLCLRVVGSARKVISRLNFEPHEYPDGVVS

Secondary structure (DSSP, 8-state):
-HHHHHHHHHHHHHHHHHTS-HHHHHHHHS-HHHHHHHHTSS-HHHHHHHHHHHHHHHHHH-----STTPPTTTTSPPHHHHHHHHHHHHHHHHTS-SPPTT-S-S--PPP------------S--------GGG-HHHHHHHHHHHHHHTT---GGGSTTS---